Protein AF-A0A8T6IGR0-F1 (afdb_monomer_lite)

Secondary structure (DSSP, 8-state):
--TT--S--S---GGGT-SS-SEESPP-EEGGGEEPPPPSSTTS-EE-HHHHHHHHHHHHHH-TT----

Radius of gyration: 16.19 Å; chains: 1; bounding box: 39×27×46 Å

Structure (mmCIF, N/CA/C/O backbone):
data_AF-A0A8T6IGR0-F1
#
_entry.id   AF-A0A8T6IGR0-F1
#
loop_
_atom_site.group_PDB
_atom_site.id
_atom_site.type_symbol
_atom_site.label_atom_id
_atom_site.label_alt_id
_atom_site.label_comp_id
_atom_site.label_asym_id
_atom_site.label_entity_id
_atom_site.label_seq_id
_atom_site.pdbx_PDB_ins_code
_atom_site.Cartn_x
_atom_site.Cartn_y
_atom_site.Cartn_z
_atom_site.occupancy
_atom_site.B_iso_or_equiv
_atom_site.auth_seq_id
_atom_site.auth_comp_id
_atom_site.auth_asym_id
_atom_site.auth_atom_id
_atom_site.pdbx_PDB_model_num
ATOM 1 N N . MET A 1 1 ? -5.918 -2.650 17.861 1.00 71.62 1 MET A N 1
ATOM 2 C CA . MET A 1 1 ? -5.544 -1.220 17.926 1.00 71.62 1 MET A CA 1
ATOM 3 C C . MET A 1 1 ? -4.351 -1.101 18.854 1.00 71.62 1 MET A C 1
ATOM 5 O O . MET A 1 1 ? -4.373 -1.731 19.906 1.00 71.62 1 MET A O 1
ATOM 9 N N . LEU A 1 2 ? -3.299 -0.396 18.438 1.00 86.31 2 LEU A N 1
ATOM 10 C CA . LEU A 1 2 ? -2.098 -0.221 19.259 1.00 86.31 2 LEU A CA 1
ATOM 11 C C . LEU A 1 2 ? -2.378 0.782 20.394 1.00 86.31 2 LEU A C 1
ATOM 13 O O . LEU A 1 2 ? -3.063 1.779 20.150 1.00 86.31 2 LEU A O 1
ATOM 17 N N . PRO A 1 3 ? -1.867 0.558 21.619 1.00 94.31 3 PRO A N 1
ATOM 18 C CA . PRO A 1 3 ? -1.985 1.535 22.698 1.00 94.31 3 PRO A CA 1
ATOM 19 C C . PRO A 1 3 ? -1.419 2.898 22.279 1.00 94.31 3 PRO A C 1
ATOM 21 O O . PRO A 1 3 ? -0.331 2.972 21.717 1.00 94.31 3 PRO A O 1
ATOM 24 N N . GLY A 1 4 ? -2.163 3.975 22.540 1.00 93.75 4 GLY A N 1
ATOM 25 C CA . GLY A 1 4 ? -1.759 5.340 22.181 1.00 93.75 4 GLY A CA 1
ATOM 26 C C . GLY A 1 4 ? -2.031 5.754 20.728 1.00 93.75 4 GLY A C 1
ATOM 27 O O . GLY A 1 4 ? -1.841 6.921 20.407 1.00 93.75 4 GLY A O 1
ATOM 28 N N . VAL A 1 5 ? -2.526 4.857 19.863 1.00 90.62 5 VAL A N 1
ATOM 29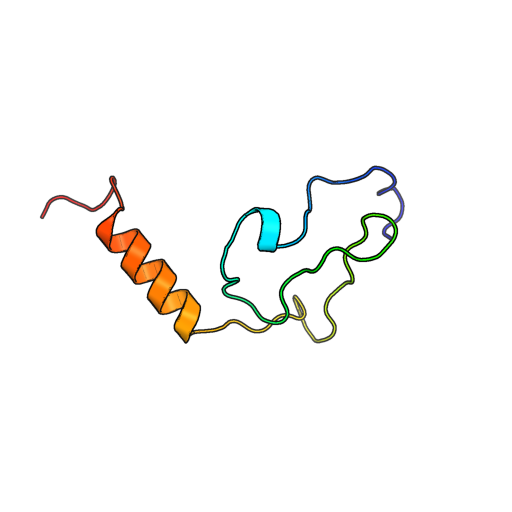 C CA . VAL A 1 5 ? -2.980 5.199 18.501 1.00 90.62 5 VAL A CA 1
ATOM 30 C C . VAL A 1 5 ? -4.500 5.357 18.514 1.00 90.62 5 VAL A C 1
ATOM 32 O O . VAL A 1 5 ? -5.245 4.425 18.220 1.00 90.62 5 VAL A O 1
ATOM 35 N N . ASN A 1 6 ? -4.961 6.529 18.948 1.00 91.19 6 ASN A N 1
ATOM 36 C CA . ASN A 1 6 ? -6.370 6.815 19.246 1.00 91.19 6 ASN A CA 1
ATOM 37 C C . ASN A 1 6 ? -6.975 7.960 18.413 1.00 91.19 6 ASN A C 1
ATOM 39 O O . ASN A 1 6 ? -8.075 8.416 18.721 1.00 91.19 6 ASN A O 1
ATOM 43 N N . LEU A 1 7 ? -6.281 8.411 17.366 1.00 92.38 7 LEU A N 1
ATOM 44 C CA . LEU A 1 7 ? -6.795 9.364 16.382 1.00 92.38 7 LEU A CA 1
ATOM 45 C C . LEU A 1 7 ? -6.840 8.710 14.993 1.00 92.38 7 LEU A C 1
ATOM 47 O O . LEU A 1 7 ? -5.979 7.875 14.693 1.00 92.38 7 LEU A O 1
ATOM 51 N N . PRO A 1 8 ? -7.807 9.081 14.133 1.00 91.12 8 PRO A N 1
ATOM 52 C CA . PRO A 1 8 ? -7.795 8.669 12.736 1.00 91.12 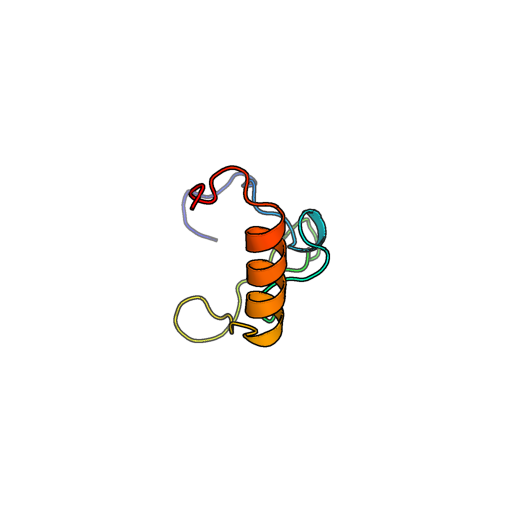8 PRO A CA 1
ATOM 53 C C . PRO A 1 8 ? -6.469 9.059 12.081 1.00 91.12 8 PRO A C 1
ATOM 55 O O . PRO A 1 8 ? -6.014 10.195 12.207 1.00 91.12 8 PRO A O 1
ATOM 58 N N . SER A 1 9 ? -5.844 8.099 11.410 1.00 89.69 9 SER A N 1
ATOM 59 C CA . SER A 1 9 ? -4.613 8.317 10.651 1.00 89.69 9 SER A CA 1
ATOM 60 C C . SER A 1 9 ? -4.944 8.546 9.179 1.00 89.69 9 SER A C 1
ATOM 62 O O . SER A 1 9 ? -6.011 8.142 8.717 1.00 89.69 9 SER A O 1
ATOM 64 N N . ASP A 1 10 ? -4.026 9.161 8.437 1.00 93.50 10 ASP A N 1
ATOM 65 C CA . ASP A 1 10 ? -4.168 9.353 6.991 1.00 93.50 10 ASP A CA 1
ATOM 66 C C . ASP A 1 10 ? -3.865 8.051 6.233 1.00 93.50 10 ASP A C 1
ATOM 68 O O . ASP A 1 10 ? -2.832 7.886 5.589 1.00 93.50 10 ASP A O 1
ATOM 72 N N . ILE A 1 11 ? -4.746 7.067 6.411 1.00 93.00 11 ILE A N 1
ATOM 73 C CA . ILE A 1 11 ? -4.687 5.761 5.760 1.00 93.00 11 ILE A CA 1
ATOM 74 C C . ILE A 1 11 ? -6.089 5.483 5.222 1.00 93.00 11 ILE A C 1
ATOM 76 O O . ILE A 1 11 ? -7.032 5.277 5.986 1.00 93.00 11 ILE A O 1
ATOM 80 N N . SER A 1 12 ? -6.232 5.525 3.900 1.00 94.94 12 SER A N 1
ATOM 81 C CA . SER A 1 12 ? -7.503 5.308 3.201 1.00 94.94 12 SER A CA 1
ATOM 82 C C . SER A 1 12 ? -7.520 3.956 2.488 1.00 94.94 12 SER A C 1
ATOM 84 O O . SER A 1 12 ? -6.493 3.289 2.382 1.00 94.94 12 SER A O 1
ATOM 86 N N . ALA A 1 13 ? -8.687 3.566 1.972 1.00 96.81 13 ALA A N 1
ATOM 87 C CA . ALA A 1 13 ? -8.773 2.471 1.013 1.00 96.81 13 ALA A CA 1
ATOM 88 C C . ALA A 1 13 ? -7.924 2.754 -0.233 1.00 96.81 13 ALA A C 1
ATOM 90 O O . ALA A 1 13 ? -7.735 3.913 -0.617 1.00 96.81 13 ALA A O 1
ATOM 91 N N . THR A 1 14 ? -7.425 1.688 -0.857 1.00 97.12 14 THR A N 1
ATOM 92 C CA . THR A 1 14 ? -6.556 1.783 -2.034 1.00 97.12 14 THR A CA 1
ATOM 93 C C . THR A 1 14 ? -7.241 2.539 -3.179 1.00 97.12 14 THR A C 1
ATOM 95 O O . THR A 1 14 ? -6.612 3.382 -3.825 1.00 97.12 14 THR A O 1
ATOM 98 N N . ASP A 1 15 ? -8.527 2.264 -3.413 1.00 96.75 15 ASP A N 1
ATOM 99 C CA . ASP A 1 15 ? -9.318 2.798 -4.533 1.00 96.75 15 ASP A CA 1
ATOM 100 C C . ASP A 1 15 ? -9.500 4.323 -4.503 1.00 96.75 15 ASP A C 1
ATOM 102 O O . ASP A 1 15 ? -9.859 4.934 -5.509 1.00 96.75 15 ASP A O 1
ATOM 106 N N . ARG A 1 16 ? -9.170 4.968 -3.379 1.00 96.94 16 ARG A N 1
ATOM 107 C CA . ARG A 1 16 ? -9.067 6.426 -3.289 1.00 96.94 16 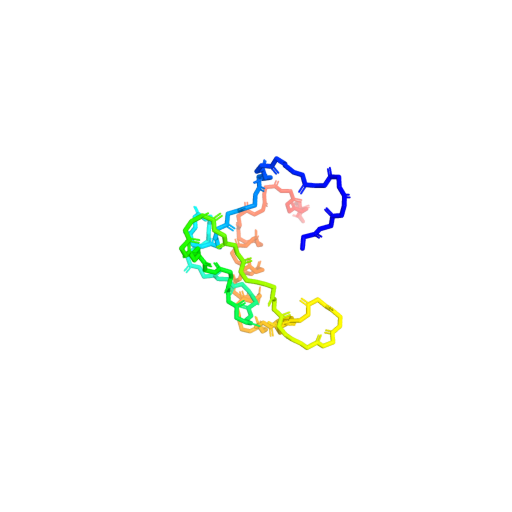ARG A CA 1
ATOM 108 C C . ARG A 1 16 ? -7.965 6.994 -4.188 1.00 96.94 16 ARG A C 1
ATOM 110 O O . ARG A 1 16 ? -8.093 8.129 -4.644 1.00 96.94 16 ARG A O 1
ATOM 117 N N . TYR A 1 17 ? -6.873 6.255 -4.385 1.00 96.12 17 TYR A N 1
ATOM 118 C CA . TYR A 1 17 ? -5.668 6.748 -5.062 1.00 96.12 17 TYR A CA 1
ATOM 119 C C . TYR A 1 17 ? -5.326 5.977 -6.331 1.00 96.12 17 TYR A C 1
ATOM 121 O O . TYR A 1 17 ? -4.778 6.561 -7.266 1.00 96.12 17 TYR A O 1
ATOM 129 N N . PHE A 1 18 ? -5.622 4.680 -6.368 1.00 95.75 18 PHE A N 1
ATOM 130 C CA . PHE A 1 18 ? -5.212 3.813 -7.462 1.00 95.75 18 PHE A CA 1
ATOM 131 C C . PHE A 1 18 ? -6.418 3.095 -8.051 1.00 95.75 18 PHE A C 1
ATOM 133 O O . PHE A 1 18 ? -7.152 2.417 -7.340 1.00 95.75 18 PHE A O 1
ATOM 140 N N . ASP A 1 19 ? -6.561 3.182 -9.373 1.00 93.25 19 ASP A N 1
ATOM 141 C CA . ASP A 1 19 ? -7.533 2.387 -10.136 1.00 93.25 19 ASP A CA 1
ATOM 142 C C . ASP A 1 19 ? -7.275 0.876 -9.971 1.00 93.25 19 ASP A C 1
ATOM 144 O O . ASP A 1 19 ? -8.193 0.060 -9.947 1.00 93.25 19 ASP A O 1
ATOM 148 N N . ARG A 1 20 ? -6.001 0.493 -9.793 1.00 94.31 20 ARG A N 1
ATOM 149 C CA . ARG A 1 20 ? -5.594 -0.896 -9.577 1.00 94.31 20 ARG A CA 1
ATOM 150 C C . ARG A 1 20 ? -4.386 -0.994 -8.645 1.00 94.31 20 ARG A C 1
ATOM 152 O O . ARG A 1 20 ? -3.320 -0.473 -8.965 1.00 94.31 20 ARG A O 1
ATOM 159 N N . ASP A 1 21 ? -4.545 -1.695 -7.521 1.00 96.75 21 ASP A N 1
ATOM 160 C CA . ASP A 1 21 ? -3.452 -1.983 -6.580 1.00 96.75 21 ASP A CA 1
ATOM 161 C C . ASP A 1 21 ? -2.437 -2.956 -7.191 1.00 96.75 21 ASP A C 1
ATOM 163 O O . ASP A 1 21 ? -2.821 -3.919 -7.864 1.00 96.75 21 ASP A O 1
ATOM 167 N N . ILE A 1 22 ? -1.154 -2.763 -6.893 1.00 97.56 22 ILE A N 1
ATOM 168 C CA . ILE A 1 22 ? -0.099 -3.731 -7.220 1.00 97.56 22 ILE A CA 1
ATOM 169 C C . ILE A 1 22 ? -0.040 -4.893 -6.220 1.00 97.56 22 ILE A C 1
ATOM 171 O O . ILE A 1 22 ? 0.719 -5.832 -6.439 1.00 97.56 22 ILE A O 1
ATOM 175 N N . THR A 1 23 ? -0.822 -4.858 -5.144 1.00 97.06 23 THR A N 1
ATOM 176 C CA . THR A 1 23 ? -0.919 -5.925 -4.140 1.00 97.06 23 THR A CA 1
ATOM 177 C C . THR A 1 23 ? -2.290 -6.608 -4.137 1.00 97.06 23 THR A C 1
ATOM 179 O O . THR A 1 23 ? -3.263 -6.091 -4.687 1.00 97.06 23 THR A O 1
ATOM 182 N N . GLU A 1 24 ? -2.365 -7.803 -3.550 1.00 95.44 24 GLU A N 1
ATOM 183 C CA . GLU A 1 24 ? -3.612 -8.501 -3.230 1.00 95.44 24 GLU A CA 1
ATOM 184 C C . GLU A 1 24 ? -3.588 -9.042 -1.787 1.00 95.44 24 GLU A C 1
ATOM 186 O O . GLU A 1 24 ? -2.561 -9.582 -1.360 1.00 95.44 24 GLU A O 1
ATOM 191 N N . PRO A 1 25 ? -4.716 -8.963 -1.055 1.00 94.12 25 PRO A N 1
ATOM 192 C CA . PRO A 1 25 ? -5.919 -8.186 -1.387 1.00 94.12 25 PRO A CA 1
ATOM 193 C C . PRO A 1 25 ? -5.684 -6.661 -1.287 1.00 94.12 25 PRO A C 1
ATOM 195 O O . PRO A 1 25 ? -4.861 -6.239 -0.476 1.00 94.12 25 PRO A O 1
ATOM 198 N N . PRO A 1 26 ? -6.412 -5.809 -2.038 1.00 95.31 26 PRO A N 1
ATOM 199 C CA . PRO A 1 26 ? -6.374 -4.365 -1.816 1.00 95.31 26 PRO A CA 1
ATOM 200 C C . PRO A 1 26 ? -7.005 -3.999 -0.465 1.00 95.31 26 PRO A C 1
ATOM 202 O O . PRO A 1 26 ? -7.861 -4.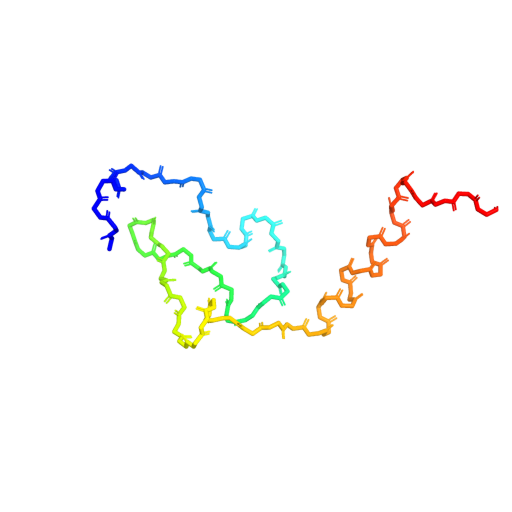718 0.063 1.00 95.31 26 PRO A O 1
ATOM 205 N N . PHE A 1 27 ? -6.652 -2.831 0.072 1.00 96.62 27 PHE A N 1
ATOM 206 C CA . PHE A 1 27 ? -7.326 -2.298 1.252 1.00 96.62 27 PHE A CA 1
ATOM 207 C C . PHE A 1 27 ? -8.684 -1.710 0.874 1.00 96.62 27 PHE A C 1
ATOM 209 O O . PHE A 1 27 ? -8.768 -0.752 0.107 1.00 96.62 27 PHE A O 1
ATOM 216 N N . VAL A 1 28 ? -9.745 -2.257 1.465 1.00 95.56 28 VAL A N 1
ATOM 217 C CA . VAL A 1 28 ? -11.129 -1.814 1.256 1.00 95.56 28 VAL A CA 1
ATOM 218 C C . VAL A 1 28 ? -11.645 -1.134 2.519 1.00 95.56 28 VAL A C 1
ATOM 220 O O . VAL A 1 28 ? -11.431 -1.634 3.628 1.00 95.56 28 VAL A O 1
ATOM 223 N N . LEU A 1 29 ? -12.338 -0.002 2.356 1.00 95.88 29 LEU A N 1
ATOM 224 C CA . LEU A 1 29 ? -12.920 0.726 3.479 1.00 95.88 29 LEU A CA 1
ATOM 225 C C . LEU A 1 29 ? -14.104 -0.063 4.041 1.00 95.88 29 LEU A C 1
ATOM 227 O O . LEU A 1 29 ? -15.129 -0.241 3.384 1.00 95.88 29 LEU A O 1
ATOM 231 N N . GLY A 1 30 ? -13.950 -0.550 5.265 1.00 94.25 30 GLY A N 1
ATOM 232 C CA . GLY A 1 30 ? -14.996 -1.238 5.998 1.00 94.25 30 GLY A CA 1
ATOM 233 C C . GLY A 1 30 ? -15.950 -0.276 6.714 1.00 94.25 30 GLY A C 1
ATOM 234 O O . GLY A 1 30 ? -15.794 0.950 6.664 1.00 94.25 30 GLY A O 1
ATOM 235 N N . PRO A 1 31 ? -16.931 -0.827 7.447 1.00 93.19 31 PRO A N 1
ATOM 236 C CA . PRO A 1 31 ? -17.820 -0.042 8.295 1.00 93.19 31 PRO A CA 1
ATOM 237 C C . PRO A 1 31 ? -17.046 0.835 9.289 1.00 93.19 31 PRO A C 1
ATOM 239 O O . PRO A 1 31 ? -15.951 0.479 9.738 1.00 93.19 31 PRO A O 1
ATOM 242 N N . SER A 1 32 ? -17.631 1.978 9.651 1.00 90.06 32 SER A N 1
ATOM 243 C CA . SER A 1 32 ? -17.041 2.944 10.593 1.00 90.06 32 SER A CA 1
ATOM 244 C C . SER A 1 32 ? -15.659 3.472 10.177 1.00 90.06 32 SER A C 1
ATOM 246 O O . SER A 1 32 ? -14.832 3.768 11.037 1.00 90.06 32 SER A O 1
ATOM 248 N N . SER A 1 33 ? -15.406 3.587 8.867 1.00 91.94 33 SER A N 1
ATOM 249 C CA . SER A 1 33 ? -14.150 4.100 8.298 1.00 91.94 33 SER A CA 1
ATOM 250 C C . SER A 1 33 ? -12.913 3.338 8.786 1.00 91.94 33 SER A C 1
ATOM 252 O O . SER A 1 33 ? -11.900 3.935 9.147 1.00 91.94 33 SER A O 1
ATOM 254 N N . SER A 1 34 ? -13.011 2.007 8.829 1.00 92.19 34 SER A N 1
ATOM 255 C CA . SER A 1 34 ? -11.940 1.127 9.300 1.00 92.19 34 SER A CA 1
ATOM 256 C C . SER A 1 34 ? -11.316 0.325 8.158 1.00 92.19 34 SER A C 1
ATOM 258 O O . SER A 1 34 ? -11.982 -0.002 7.179 1.00 92.19 34 SER A O 1
ATOM 260 N N . LEU A 1 35 ? -10.033 -0.013 8.294 1.00 93.44 35 LEU A N 1
ATOM 261 C CA . LEU A 1 35 ? -9.335 -0.943 7.406 1.00 93.44 35 LEU A CA 1
ATOM 262 C C . LEU A 1 35 ? -9.024 -2.228 8.176 1.00 93.44 35 LEU A C 1
ATOM 264 O O . LEU A 1 35 ? -8.521 -2.179 9.303 1.00 93.44 35 LEU A O 1
ATOM 268 N N . LYS A 1 36 ? -9.330 -3.384 7.579 1.00 92.56 36 LYS A N 1
ATOM 269 C CA . LYS A 1 36 ? -8.969 -4.687 8.151 1.00 92.56 36 LYS A CA 1
ATOM 270 C C . LYS A 1 36 ? -7.472 -4.924 7.938 1.00 92.56 36 LYS A C 1
ATOM 272 O O . LYS A 1 36 ? -6.952 -4.662 6.858 1.00 92.56 36 LYS A O 1
ATOM 277 N N . LEU A 1 37 ? -6.792 -5.447 8.958 1.00 91.12 37 LEU A N 1
ATOM 278 C CA . LEU A 1 37 ? -5.417 -5.913 8.792 1.00 91.12 37 LEU A CA 1
ATOM 279 C C . LEU A 1 37 ? -5.397 -7.169 7.904 1.00 91.12 37 LEU A C 1
ATOM 281 O O . LEU A 1 37 ? -6.208 -8.072 8.147 1.00 91.12 37 LEU A O 1
ATOM 285 N N . PRO A 1 38 ? -4.499 -7.243 6.907 1.00 92.56 38 PRO A N 1
ATOM 286 C CA . PRO A 1 38 ? -4.318 -8.445 6.111 1.00 92.56 38 PRO A CA 1
ATOM 287 C C . PRO A 1 38 ? -3.856 -9.614 6.985 1.00 92.56 38 PRO A C 1
ATOM 289 O O . PRO A 1 38 ? -3.166 -9.431 7.990 1.00 92.56 38 PRO A O 1
ATOM 292 N N . GLU A 1 39 ? -4.267 -10.819 6.609 1.00 90.88 39 GLU A N 1
ATOM 293 C CA . GLU A 1 39 ? -3.859 -12.053 7.277 1.00 90.88 39 GLU A CA 1
ATOM 294 C C . GLU A 1 39 ? -2.606 -12.621 6.592 1.00 90.88 39 GLU A C 1
ATOM 296 O O . GLU A 1 39 ? -2.388 -12.400 5.405 1.00 90.88 39 GLU A O 1
ATOM 301 N N . GLY A 1 40 ? -1.779 -13.370 7.325 1.00 91.12 40 GLY A N 1
ATOM 302 C CA . GLY A 1 40 ? -0.565 -13.991 6.786 1.00 91.12 40 GLY A CA 1
ATOM 303 C C . GLY A 1 40 ? 0.726 -13.472 7.413 1.00 91.12 40 GLY A C 1
ATOM 304 O O . GLY A 1 40 ? 0.722 -12.674 8.349 1.00 91.12 40 GLY A O 1
ATOM 305 N N . LEU A 1 41 ? 1.854 -13.995 6.933 1.00 94.38 41 LEU A N 1
ATOM 306 C CA . LEU A 1 41 ? 3.176 -13.654 7.456 1.00 94.38 41 LEU A CA 1
ATOM 307 C C . LEU A 1 41 ? 3.673 -12.316 6.892 1.00 94.38 41 LEU A C 1
ATOM 309 O O . LEU A 1 41 ? 3.364 -11.936 5.763 1.00 94.38 41 LEU A O 1
ATOM 313 N N . GLY A 1 42 ? 4.501 -11.618 7.671 1.00 95.06 42 GLY A N 1
ATOM 314 C CA . GLY A 1 42 ? 5.069 -10.335 7.259 1.00 95.06 42 GLY A CA 1
ATOM 315 C C . GLY A 1 42 ? 3.993 -9.258 7.114 1.00 95.06 42 GLY A C 1
ATOM 316 O O . GLY A 1 42 ? 3.224 -9.030 8.043 1.00 95.06 42 GLY A O 1
ATOM 317 N N . ILE A 1 43 ? 3.954 -8.591 5.958 1.00 95.38 43 ILE A N 1
ATOM 318 C CA . ILE A 1 43 ? 2.967 -7.537 5.667 1.00 95.38 43 ILE A CA 1
ATOM 319 C C . ILE A 1 43 ? 1.571 -8.086 5.314 1.00 95.38 43 ILE A C 1
ATOM 321 O O . ILE A 1 43 ? 0.638 -7.301 5.184 1.00 95.38 43 ILE A O 1
ATOM 325 N N . GLY A 1 44 ? 1.425 -9.410 5.156 1.00 95.62 44 GLY A N 1
ATOM 326 C CA . GLY A 1 44 ? 0.140 -10.076 4.900 1.00 95.62 44 GLY A CA 1
ATOM 327 C C . GLY A 1 44 ? -0.463 -9.828 3.509 1.00 95.62 44 GLY A C 1
ATOM 328 O O . GLY A 1 44 ? -1.654 -10.042 3.316 1.00 95.62 44 GLY A O 1
ATOM 329 N N . LEU A 1 45 ? 0.340 -9.362 2.550 1.00 96.62 45 LEU A N 1
ATOM 330 C CA . LEU A 1 45 ? -0.077 -9.065 1.178 1.00 96.62 45 LEU A CA 1
ATOM 331 C C . LEU A 1 45 ? 0.825 -9.778 0.174 1.00 96.62 45 LEU A C 1
ATOM 333 O O . LEU A 1 45 ? 2.020 -9.959 0.423 1.00 96.62 45 LEU A O 1
ATOM 337 N N . GLU A 1 46 ? 0.269 -10.104 -0.988 1.00 96.56 46 GLU A N 1
ATOM 338 C CA . GLU A 1 46 ? 1.007 -10.653 -2.122 1.00 96.56 46 GLU A CA 1
ATOM 339 C C . GLU A 1 46 ? 1.184 -9.600 -3.217 1.00 96.56 46 GLU A C 1
ATOM 341 O O . GLU A 1 46 ? 0.246 -8.897 -3.591 1.00 96.56 46 GLU A O 1
ATOM 346 N N . LEU A 1 47 ? 2.395 -9.498 -3.765 1.00 97.19 47 LEU A N 1
ATOM 347 C CA . LEU A 1 47 ? 2.656 -8.664 -4.935 1.00 97.19 47 LEU A CA 1
ATOM 348 C C . LEU A 1 47 ? 2.018 -9.292 -6.178 1.00 97.19 47 LEU A C 1
ATOM 350 O O . LEU A 1 47 ? 2.128 -10.495 -6.399 1.00 97.19 47 LEU A O 1
ATOM 354 N N . ARG A 1 48 ? 1.434 -8.456 -7.037 1.00 98.00 48 ARG A N 1
ATOM 355 C CA . ARG A 1 48 ? 0.937 -8.807 -8.369 1.00 98.00 48 ARG A CA 1
ATOM 356 C C . ARG A 1 48 ? 1.960 -8.415 -9.435 1.00 98.00 48 ARG A C 1
ATOM 358 O O . ARG A 1 48 ? 2.003 -7.244 -9.822 1.00 98.00 48 ARG A O 1
ATOM 365 N N . PRO A 1 49 ? 2.793 -9.358 -9.924 1.00 98.31 49 PRO A N 1
ATOM 366 C CA . PRO A 1 49 ? 3.911 -9.025 -10.807 1.00 98.31 49 PRO A CA 1
ATOM 367 C C . PRO A 1 49 ? 3.454 -8.424 -12.138 1.00 98.31 49 PRO A C 1
ATOM 369 O O . PRO A 1 49 ? 4.116 -7.542 -12.674 1.00 98.31 49 PRO A O 1
ATOM 372 N N . ASP A 1 50 ? 2.293 -8.861 -12.634 1.00 98.06 50 ASP A N 1
ATOM 373 C CA . ASP A 1 50 ? 1.641 -8.328 -13.830 1.00 98.06 50 ASP A CA 1
ATOM 374 C C . ASP A 1 50 ? 1.355 -6.827 -13.699 1.00 98.06 50 ASP A C 1
ATOM 376 O O . ASP A 1 50 ? 1.700 -6.035 -14.574 1.00 98.06 50 ASP A O 1
ATOM 380 N N . ARG A 1 51 ? 0.790 -6.422 -12.559 1.00 97.81 51 ARG A N 1
ATOM 381 C CA . ARG A 1 51 ? 0.411 -5.029 -12.290 1.00 97.81 51 ARG A CA 1
ATOM 382 C C . ARG A 1 51 ? 1.624 -4.153 -12.014 1.00 97.81 51 ARG A C 1
ATOM 384 O O . ARG A 1 51 ? 1.652 -2.998 -12.428 1.00 97.81 51 ARG A O 1
ATOM 391 N N . LEU A 1 52 ? 2.637 -4.704 -11.344 1.00 97.81 52 LEU A N 1
ATOM 392 C CA . LEU A 1 52 ? 3.900 -4.005 -11.136 1.00 97.81 52 LEU A CA 1
ATOM 393 C C . LEU A 1 52 ? 4.593 -3.708 -12.471 1.00 97.81 52 LEU A C 1
ATOM 395 O O . LEU A 1 52 ? 5.035 -2.582 -12.677 1.00 97.81 52 LEU A O 1
ATOM 399 N N . ALA A 1 53 ? 4.646 -4.681 -13.385 1.00 98.00 53 ALA A N 1
ATOM 400 C CA . ALA A 1 53 ? 5.236 -4.484 -14.706 1.00 98.00 53 ALA A CA 1
ATOM 401 C C . ALA A 1 53 ? 4.491 -3.405 -15.517 1.00 98.00 53 ALA A C 1
ATOM 403 O O . ALA A 1 53 ? 5.129 -2.553 -16.136 1.00 98.00 53 ALA A O 1
ATOM 404 N N . GLU A 1 54 ? 3.152 -3.386 -15.473 1.00 96.81 54 GLU A N 1
ATOM 405 C CA . GLU A 1 54 ? 2.349 -2.316 -16.087 1.00 96.81 54 GLU A CA 1
ATOM 406 C C . GLU A 1 54 ? 2.660 -0.939 -15.480 1.00 96.81 54 GLU A C 1
ATOM 408 O O . GLU A 1 54 ? 2.848 0.034 -16.215 1.00 96.81 54 GLU A O 1
ATOM 413 N N . ALA A 1 55 ? 2.733 -0.845 -14.149 1.00 95.38 55 ALA A N 1
ATOM 414 C CA . ALA A 1 55 ? 3.046 0.401 -13.454 1.00 95.38 55 ALA A CA 1
ATOM 415 C C . ALA A 1 55 ? 4.466 0.898 -13.781 1.00 95.38 55 ALA A C 1
ATOM 417 O O . ALA A 1 55 ? 4.659 2.088 -14.032 1.00 95.38 55 ALA A O 1
ATOM 418 N N . GLU A 1 56 ? 5.447 -0.007 -13.840 1.00 95.69 56 GLU A N 1
ATOM 419 C CA . GLU A 1 56 ? 6.822 0.312 -14.230 1.00 95.69 56 GLU A CA 1
ATOM 420 C C . GLU A 1 56 ? 6.894 0.838 -15.669 1.00 95.69 56 GLU A C 1
ATOM 422 O O . GLU A 1 56 ? 7.541 1.858 -15.916 1.00 95.6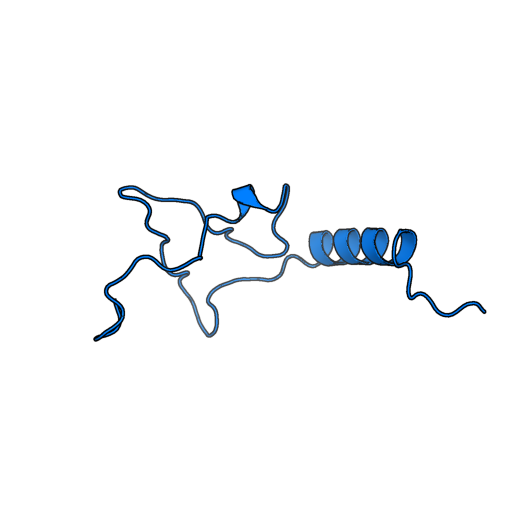9 56 GLU A O 1
ATOM 427 N N . ALA A 1 57 ? 6.219 0.181 -16.616 1.00 95.81 57 ALA A N 1
ATOM 428 C CA . ALA A 1 57 ? 6.186 0.618 -18.009 1.00 95.81 57 ALA A CA 1
ATOM 429 C C . ALA A 1 57 ? 5.610 2.037 -18.141 1.00 95.81 57 ALA A C 1
ATOM 431 O O . ALA A 1 57 ? 6.230 2.893 -18.776 1.00 95.81 57 ALA A O 1
ATOM 432 N N . ARG A 1 58 ? 4.484 2.317 -17.466 1.00 93.81 58 ARG A N 1
ATOM 433 C CA . ARG A 1 58 ? 3.880 3.660 -17.432 1.00 93.81 58 ARG A CA 1
ATOM 434 C C . ARG A 1 58 ? 4.818 4.691 -16.816 1.00 93.81 58 ARG A C 1
ATOM 436 O O . ARG A 1 58 ? 4.939 5.792 -17.348 1.00 93.81 58 ARG A O 1
ATOM 443 N N . TRP A 1 59 ? 5.494 4.346 -15.718 1.00 92.75 59 TRP A N 1
ATOM 444 C CA . TRP A 1 59 ? 6.482 5.230 -15.105 1.00 92.75 59 TRP A CA 1
ATOM 445 C C . TRP A 1 59 ? 7.609 5.554 -16.083 1.00 92.75 59 TRP A C 1
ATOM 447 O O . TRP A 1 59 ? 7.920 6.722 -16.268 1.00 92.75 59 TRP A O 1
ATOM 457 N N . ARG A 1 60 ? 8.194 4.555 -16.755 1.00 93.06 60 ARG A N 1
ATOM 458 C CA . ARG A 1 60 ? 9.296 4.766 -17.710 1.00 93.06 60 ARG A CA 1
ATOM 459 C C . ARG A 1 60 ? 8.916 5.669 -18.881 1.00 93.06 60 ARG A C 1
ATOM 461 O O . ARG A 1 60 ? 9.753 6.458 -19.301 1.00 93.06 60 ARG A O 1
ATOM 468 N N . GLU A 1 61 ? 7.685 5.573 -19.376 1.00 94.62 61 GLU A N 1
ATOM 469 C CA . GLU A 1 61 ? 7.166 6.444 -20.440 1.00 94.62 61 GLU A CA 1
ATOM 470 C C . GLU A 1 61 ? 7.052 7.912 -19.997 1.00 94.62 61 GLU A C 1
ATOM 472 O O . GLU A 1 61 ? 7.333 8.817 -20.779 1.00 94.62 61 GLU A O 1
ATOM 477 N N . HIS A 1 62 ? 6.679 8.153 -18.737 1.00 91.81 62 HIS A N 1
ATOM 478 C CA . HIS A 1 62 ? 6.353 9.492 -18.235 1.00 91.8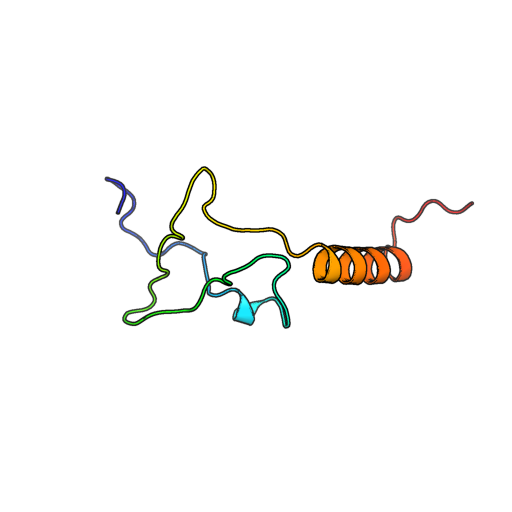1 62 HIS A CA 1
ATOM 479 C C . HIS A 1 62 ? 7.417 10.092 -17.309 1.00 91.81 62 HIS A C 1
ATOM 481 O O . HIS A 1 62 ? 7.259 11.231 -16.873 1.00 91.81 62 HIS A O 1
ATOM 487 N N . ASN A 1 63 ? 8.471 9.345 -16.967 1.00 88.75 63 ASN A N 1
ATOM 488 C CA . ASN A 1 63 ? 9.467 9.745 -15.977 1.00 88.75 63 ASN A CA 1
ATOM 489 C C . ASN A 1 63 ? 10.257 10.972 -16.472 1.00 88.75 63 ASN A C 1
ATOM 491 O O . ASN A 1 63 ? 11.134 10.821 -17.327 1.00 88.75 63 ASN A O 1
ATOM 495 N N . PRO A 1 64 ? 10.041 12.172 -15.896 1.00 85.62 64 PRO A N 1
ATOM 496 C CA . PRO A 1 64 ? 10.728 13.385 -16.337 1.00 85.62 64 PRO A CA 1
ATOM 497 C C . PRO A 1 64 ? 12.208 13.401 -15.923 1.00 85.62 64 PRO A C 1
ATOM 499 O O . PRO A 1 64 ? 12.957 14.280 -16.336 1.00 85.62 64 PRO A O 1
ATOM 502 N N . PHE A 1 65 ? 12.628 12.439 -15.096 1.00 86.31 65 PHE A N 1
ATOM 503 C CA . PHE A 1 65 ? 13.996 12.270 -14.616 1.00 86.31 65 PHE A CA 1
ATOM 504 C C . PHE A 1 65 ? 14.740 11.149 -15.350 1.00 86.31 65 PHE A C 1
ATOM 506 O O . PHE A 1 65 ? 15.804 10.724 -14.894 1.00 86.31 65 PHE A O 1
ATOM 513 N N . ALA A 1 66 ? 14.180 10.616 -16.442 1.00 80.81 66 ALA A N 1
ATOM 514 C CA . ALA A 1 66 ? 14.894 9.652 -17.265 1.00 80.81 66 ALA A CA 1
ATOM 515 C C . ALA A 1 66 ? 16.206 10.294 -17.761 1.00 80.81 66 ALA A C 1
ATOM 517 O O . ALA A 1 66 ? 16.170 11.419 -18.268 1.00 80.81 66 ALA A O 1
ATOM 518 N N . PRO A 1 67 ? 17.367 9.629 -17.603 1.00 77.44 67 PRO A N 1
ATOM 519 C CA . PRO A 1 67 ? 18.615 10.156 -18.131 1.00 77.44 67 PRO A CA 1
ATOM 520 C C . PRO A 1 67 ? 18.467 10.370 -19.637 1.00 77.44 67 PRO A C 1
ATOM 522 O O . PRO A 1 67 ? 18.068 9.448 -20.351 1.00 77.44 67 PRO A O 1
ATOM 525 N N . LEU A 1 68 ? 18.781 11.578 -20.109 1.00 69.19 68 LEU A N 1
ATOM 526 C CA . LEU A 1 68 ? 18.977 11.825 -21.533 1.00 69.19 68 LEU A CA 1
ATOM 527 C C . LEU A 1 68 ? 20.196 10.995 -21.947 1.00 69.19 68 LEU A C 1
ATOM 529 O O . LEU A 1 68 ? 21.309 11.287 -21.506 1.00 69.19 68 LEU A O 1
ATOM 533 N N . LEU A 1 69 ? 19.967 9.922 -22.702 1.00 59.66 69 LEU A N 1
ATOM 534 C CA . LEU A 1 69 ? 21.031 9.272 -23.464 1.00 59.66 69 LEU A CA 1
ATOM 535 C C . LEU A 1 69 ? 21.431 10.171 -24.635 1.00 59.66 69 LEU A C 1
ATOM 537 O O . LEU A 1 69 ? 20.511 10.726 -25.280 1.00 59.66 69 LEU A O 1
#

Foldseek 3Di:
DDPPPDDDDPDAWPVVPDPDDQKPPTFDQDPPRDTDQADDPDSNIDGNVVVVVVVVVVCVVPVPPPDDD

Sequence (69 aa):
MLPGVNLPSDISATDRYFDRDITEPPFVLGPSSSLKLPEGLGIGLELRPDRLAEAEARWREHNPFAPLL

pLDDT: mean 92.51, std 6.76, range [59.66, 98.31]